Protein AF-A0A955CC45-F1 (afdb_monomer)

Mean predicted aligned error: 9.72 Å

pLDDT: mean 72.61, std 17.84, range [27.83, 94.19]

Sequence (159 aa):
QGELVGKTEGVHFAWDVPIEKPQDIFFVRFMVPEDKDMFIVTFDDPKKKSMWGRAIQFANRVVGQTSITDSAGRQHFAIGQYAIAKINGTWVYEIQYWPNAEIPERALKDPKRVTQRVLDEAGPANSYFGFIFLVPKDTVEVKEFQSGSGKPLELNIAR

Structure (mmCIF, N/CA/C/O backbone):
data_AF-A0A955CC45-F1
#
_entry.id   AF-A0A955CC45-F1
#
loop_
_atom_site.group_PDB
_atom_site.id
_atom_site.type_symbol
_atom_site.label_atom_id
_atom_site.label_alt_id
_atom_site.label_comp_id
_atom_site.label_asym_id
_atom_site.label_entity_id
_atom_site.label_seq_id
_atom_site.pdbx_PDB_ins_code
_atom_site.Cartn_x
_atom_site.Cartn_y
_atom_site.Cartn_z
_atom_site.occupancy
_atom_site.B_iso_or_equiv
_atom_site.auth_seq_id
_atom_site.auth_comp_id
_atom_site.auth_asym_id
_atom_site.auth_atom_id
_atom_site.pdbx_PDB_model_num
ATOM 1 N N . GLN A 1 1 ? -4.978 -24.282 -19.315 1.00 31.17 1 GLN A N 1
ATOM 2 C CA . GLN A 1 1 ? -5.837 -23.948 -18.161 1.00 31.17 1 GLN A CA 1
ATOM 3 C C . GLN A 1 1 ? -5.001 -24.126 -16.907 1.00 31.17 1 GLN A C 1
ATOM 5 O O . GLN A 1 1 ? -4.700 -25.255 -16.550 1.00 31.17 1 GLN A O 1
ATOM 10 N N . GLY A 1 2 ? -4.515 -23.029 -16.330 1.00 28.22 2 GLY A N 1
ATOM 11 C CA . GLY A 1 2 ? -3.796 -23.041 -15.058 1.00 28.22 2 GLY A CA 1
ATOM 12 C C . GLY A 1 2 ? -4.613 -22.241 -14.060 1.00 28.22 2 GLY A C 1
ATOM 13 O O . GLY A 1 2 ? -4.641 -21.019 -14.133 1.00 28.22 2 GLY A O 1
ATOM 14 N N . GLU A 1 3 ? -5.338 -22.932 -13.194 1.00 27.83 3 GLU A N 1
ATOM 15 C CA . GLU A 1 3 ? -6.074 -22.334 -12.089 1.00 27.83 3 GLU A CA 1
ATOM 16 C C . GLU A 1 3 ? -5.154 -22.347 -10.868 1.00 27.83 3 GLU A C 1
ATOM 18 O O . GLU A 1 3 ? -4.704 -23.407 -10.436 1.00 27.83 3 GLU A O 1
ATOM 23 N N . LEU A 1 4 ? -4.843 -21.173 -10.323 1.00 33.94 4 LEU A N 1
ATOM 24 C CA . LEU A 1 4 ? -4.142 -21.054 -9.048 1.00 33.94 4 LEU A CA 1
ATOM 25 C C . LEU A 1 4 ? -5.103 -20.399 -8.056 1.00 33.94 4 LEU A C 1
ATOM 27 O O . LEU A 1 4 ? -5.005 -19.221 -7.727 1.00 33.94 4 LEU A O 1
ATOM 31 N N . VAL A 1 5 ? -6.101 -21.177 -7.633 1.00 31.48 5 VAL A N 1
ATOM 32 C CA . VAL A 1 5 ? -7.010 -20.804 -6.547 1.00 31.48 5 VAL A CA 1
ATOM 33 C C . VAL A 1 5 ? -6.320 -21.120 -5.229 1.00 31.48 5 VAL A C 1
ATOM 35 O O . VAL A 1 5 ? -6.251 -22.266 -4.796 1.00 31.48 5 VAL A O 1
ATOM 38 N N . GLY A 1 6 ? -5.801 -20.081 -4.583 1.00 33.47 6 GLY A N 1
ATOM 39 C CA . GLY A 1 6 ? -5.368 -20.135 -3.194 1.00 33.47 6 GLY A CA 1
ATOM 40 C C . GLY A 1 6 ? -6.216 -19.188 -2.352 1.00 33.47 6 GLY A C 1
ATOM 41 O O . GLY A 1 6 ? -6.228 -17.986 -2.598 1.00 33.47 6 GLY A O 1
ATOM 42 N N . LYS A 1 7 ? -6.906 -19.705 -1.329 1.00 36.28 7 LYS A N 1
ATOM 43 C CA . LYS A 1 7 ? -7.199 -18.904 -0.132 1.00 36.28 7 LYS A CA 1
ATOM 44 C C . LYS A 1 7 ? -5.887 -18.819 0.627 1.00 36.28 7 LYS A C 1
ATOM 46 O O . LYS A 1 7 ? -5.394 -19.848 1.077 1.00 36.28 7 LYS A O 1
ATOM 51 N N . THR A 1 8 ? -5.288 -17.641 0.708 1.00 37.50 8 THR A N 1
ATOM 52 C CA . THR A 1 8 ? -3.902 -17.556 1.161 1.00 37.50 8 THR A CA 1
ATOM 53 C C . THR A 1 8 ? -3.734 -16.638 2.360 1.00 37.50 8 THR A C 1
ATOM 55 O O . THR A 1 8 ? -3.937 -15.427 2.269 1.00 37.50 8 THR A O 1
ATOM 58 N N . GLU A 1 9 ? -3.348 -17.234 3.485 1.00 35.94 9 GLU A N 1
ATOM 59 C CA . GLU A 1 9 ? -2.858 -16.534 4.667 1.00 35.94 9 GLU A CA 1
ATOM 60 C C . GLU A 1 9 ? -1.401 -16.118 4.427 1.00 35.94 9 GLU A C 1
ATOM 62 O O . GLU A 1 9 ? -0.554 -16.965 4.162 1.00 35.94 9 GLU A O 1
ATOM 67 N N . GLY A 1 10 ? -1.113 -14.816 4.497 1.00 45.91 10 GLY A N 1
ATOM 68 C CA . GLY A 1 10 ? 0.250 -14.276 4.535 1.00 45.91 10 GLY A CA 1
ATOM 69 C C . GLY A 1 10 ? 1.118 -14.561 3.311 1.00 45.91 10 GLY A C 1
ATOM 70 O O . GLY A 1 10 ? 2.005 -15.412 3.372 1.00 45.91 10 GLY A O 1
ATOM 71 N N . VAL A 1 11 ? 0.918 -13.818 2.218 1.00 55.28 11 VAL A N 1
ATOM 72 C CA . VAL A 1 11 ? 1.621 -14.082 0.956 1.00 55.28 11 VAL A CA 1
ATOM 73 C C . VAL A 1 11 ? 2.488 -12.954 0.459 1.00 55.28 11 VAL A C 1
ATOM 75 O O . VAL A 1 11 ? 2.124 -11.786 0.515 1.00 55.28 11 VAL A O 1
ATOM 78 N N . HIS A 1 12 ? 3.596 -13.367 -0.149 1.00 43.75 12 HIS A N 1
ATOM 79 C CA . HIS A 1 12 ? 4.421 -12.580 -1.044 1.00 43.75 12 HIS A CA 1
ATOM 80 C C . HIS A 1 12 ?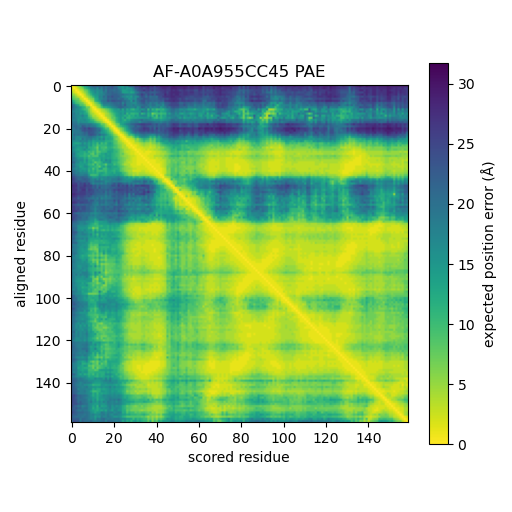 4.383 -13.241 -2.428 1.00 43.75 12 HIS A C 1
ATOM 82 O O . HIS A 1 12 ? 4.889 -14.349 -2.594 1.00 43.75 12 HIS A O 1
ATOM 88 N N . PHE A 1 13 ? 3.785 -12.579 -3.413 1.00 50.41 13 PHE A N 1
ATOM 89 C CA . PHE A 1 13 ? 3.771 -13.014 -4.809 1.00 50.41 13 PHE A CA 1
ATOM 90 C C . PHE A 1 13 ? 4.531 -12.024 -5.679 1.00 50.41 13 PHE A C 1
ATOM 92 O O . PHE A 1 13 ? 4.457 -10.817 -5.458 1.00 50.41 13 PHE A O 1
ATOM 99 N N . ALA A 1 14 ? 5.213 -12.523 -6.707 1.00 43.69 14 ALA A N 1
ATOM 100 C CA . ALA A 1 14 ? 5.705 -11.675 -7.777 1.00 43.69 14 ALA A CA 1
ATOM 101 C C . ALA A 1 14 ? 5.655 -12.416 -9.118 1.00 43.69 14 ALA A C 1
ATOM 103 O O . ALA A 1 14 ? 6.182 -13.523 -9.222 1.00 43.69 14 ALA A O 1
ATOM 104 N N . TRP A 1 15 ? 5.042 -11.818 -10.138 1.00 60.81 15 TRP A N 1
ATOM 105 C CA . TRP A 1 15 ? 4.843 -12.448 -11.446 1.00 60.81 15 TRP A CA 1
ATOM 106 C C . TRP A 1 15 ? 5.160 -11.496 -12.602 1.00 60.81 15 TRP A C 1
ATOM 108 O O . TRP A 1 15 ? 5.075 -10.274 -12.472 1.00 60.81 15 TRP A O 1
ATOM 118 N N . ASP A 1 16 ? 5.500 -12.086 -13.744 1.00 51.53 16 ASP A N 1
ATOM 119 C CA . ASP A 1 16 ? 5.680 -11.403 -15.023 1.00 51.53 16 ASP A CA 1
ATOM 120 C C . ASP A 1 16 ? 4.384 -11.482 -15.832 1.00 51.53 16 ASP A C 1
ATOM 122 O O . ASP A 1 16 ? 3.853 -12.572 -16.042 1.00 51.53 16 ASP A O 1
ATOM 126 N N . VAL A 1 17 ? 3.877 -10.343 -16.300 1.00 53.12 17 VAL A N 1
ATOM 127 C CA . VAL A 1 17 ? 2.744 -10.267 -17.226 1.00 53.12 17 VAL A CA 1
ATOM 128 C C . VAL A 1 17 ? 3.277 -9.921 -18.618 1.00 53.12 17 VAL A C 1
ATOM 130 O O . VAL A 1 17 ? 3.817 -8.821 -18.806 1.00 53.12 17 VAL A O 1
ATOM 133 N N . PRO A 1 18 ? 3.154 -10.833 -19.602 1.00 43.66 18 PRO A N 1
ATOM 134 C CA . PRO A 1 18 ? 3.535 -10.543 -20.977 1.00 43.66 18 PRO A CA 1
ATOM 135 C C . PRO A 1 18 ? 2.696 -9.386 -21.552 1.00 43.66 18 PRO A C 1
ATOM 137 O O . PRO A 1 18 ? 1.547 -9.171 -21.183 1.00 43.66 18 PRO A O 1
ATOM 140 N N . ILE A 1 19 ? 3.326 -8.595 -22.423 1.00 47.34 19 ILE A N 1
ATOM 141 C CA . ILE A 1 19 ? 2.924 -7.230 -22.828 1.00 47.34 19 ILE A CA 1
ATOM 142 C C . ILE A 1 19 ? 1.717 -7.205 -23.774 1.00 47.34 19 ILE A C 1
ATOM 144 O O . ILE A 1 19 ? 1.076 -6.165 -23.942 1.00 47.34 19 ILE A O 1
ATOM 148 N N . GLU A 1 20 ? 1.380 -8.326 -24.400 1.00 47.34 20 GLU A N 1
ATOM 149 C CA . GLU A 1 20 ? 0.122 -8.427 -25.128 1.00 47.34 20 GLU A CA 1
ATOM 150 C C . GLU A 1 20 ? -0.999 -8.471 -24.094 1.00 47.34 20 GLU A C 1
ATOM 152 O O . GLU A 1 20 ? -0.937 -9.292 -23.182 1.00 47.34 20 GLU A O 1
ATOM 157 N N . LYS A 1 21 ? -1.976 -7.547 -24.204 1.00 39.53 21 LYS A N 1
ATOM 158 C CA . LYS A 1 21 ? -3.219 -7.520 -23.406 1.00 39.53 21 LYS A CA 1
ATOM 159 C C . LYS A 1 21 ? -3.538 -8.946 -22.957 1.00 39.53 21 LYS A C 1
ATOM 161 O O . LYS A 1 21 ? -3.724 -9.763 -23.862 1.00 39.53 21 LYS A O 1
ATOM 166 N N . PRO A 1 22 ? -3.580 -9.255 -21.649 1.00 41.09 22 PRO A N 1
ATOM 167 C CA . PRO A 1 22 ? -3.746 -10.630 -21.219 1.00 41.09 22 PRO A CA 1
ATOM 168 C C . PRO A 1 22 ? -5.009 -11.182 -21.885 1.00 41.09 22 PRO A C 1
ATOM 170 O O . PRO A 1 22 ? -6.114 -10.733 -21.581 1.00 41.09 22 PRO A O 1
ATOM 173 N N . GLN A 1 23 ? -4.851 -12.080 -22.862 1.00 44.44 23 GLN A N 1
ATOM 174 C CA . GLN A 1 23 ? -5.972 -12.893 -23.338 1.00 44.44 23 GLN A CA 1
AT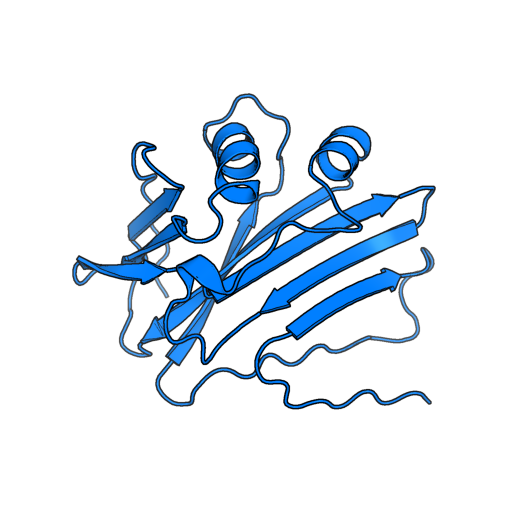OM 175 C C . GLN A 1 23 ? -6.406 -13.839 -22.210 1.00 44.44 23 GLN A C 1
ATOM 177 O O . GLN A 1 23 ? -7.575 -14.203 -22.114 1.00 44.44 23 GLN A O 1
ATOM 182 N N . ASP A 1 24 ? -5.476 -14.119 -21.294 1.00 48.66 24 ASP A N 1
ATOM 183 C CA . ASP A 1 24 ? -5.697 -14.783 -20.025 1.00 48.66 24 ASP A CA 1
ATOM 184 C C . ASP A 1 24 ? -5.919 -13.733 -18.927 1.00 48.66 24 ASP A C 1
ATOM 186 O O . ASP A 1 24 ? -4.991 -13.088 -18.442 1.00 48.66 24 ASP A O 1
ATOM 190 N N . ILE A 1 25 ? -7.175 -13.522 -18.538 1.00 51.44 25 ILE A N 1
ATOM 191 C CA . ILE A 1 25 ? -7.502 -12.703 -17.368 1.00 51.44 25 ILE A CA 1
ATOM 192 C C . ILE A 1 25 ? -7.015 -13.450 -16.122 1.00 51.44 25 ILE A C 1
ATOM 194 O O . ILE A 1 25 ? -7.500 -14.539 -15.815 1.00 51.44 25 ILE A O 1
ATOM 198 N N . PHE A 1 26 ? -6.087 -12.852 -15.377 1.00 50.72 26 PHE A N 1
ATOM 199 C CA . PHE A 1 26 ? -5.643 -13.378 -14.089 1.00 50.72 26 PHE A CA 1
ATOM 200 C C . PHE A 1 26 ? -6.422 -12.707 -12.957 1.00 50.72 26 PHE A C 1
ATOM 202 O O . PHE A 1 26 ? -6.414 -11.483 -12.821 1.00 50.72 26 PHE A O 1
ATOM 209 N N . PHE A 1 27 ? -7.091 -13.514 -12.133 1.00 54.53 27 PHE A N 1
ATOM 210 C CA . PHE A 1 27 ? -7.804 -13.047 -10.947 1.00 54.53 27 PHE A CA 1
ATOM 211 C C . PHE A 1 27 ? -6.980 -13.348 -9.699 1.00 54.53 27 PHE A C 1
ATOM 213 O O . PHE A 1 27 ? -6.657 -14.503 -9.430 1.00 54.53 27 PHE A O 1
ATOM 220 N N . VAL A 1 28 ? -6.701 -12.321 -8.899 1.00 63.84 28 VAL A N 1
ATOM 221 C CA . VAL A 1 28 ? -6.205 -12.499 -7.531 1.00 63.84 28 VAL A CA 1
ATOM 222 C C . VAL A 1 28 ? -7.310 -12.124 -6.568 1.00 63.84 28 VAL A C 1
ATOM 224 O O . VAL A 1 28 ? -7.814 -11.003 -6.581 1.00 63.84 28 VAL A O 1
ATOM 227 N N . ARG A 1 29 ? -7.705 -13.091 -5.740 1.00 71.75 29 ARG A N 1
ATOM 228 C CA . ARG A 1 29 ? -8.710 -12.890 -4.703 1.00 71.75 29 ARG A CA 1
ATOM 229 C C . ARG A 1 29 ? -8.015 -12.725 -3.363 1.00 71.75 29 ARG A C 1
ATOM 231 O O . ARG A 1 29 ? -7.378 -13.651 -2.872 1.00 71.75 29 ARG A O 1
ATOM 238 N N . PHE A 1 30 ? -8.181 -11.558 -2.759 1.00 80.12 30 PHE A N 1
ATOM 239 C CA . PHE A 1 30 ? -7.737 -11.334 -1.392 1.00 80.12 30 PHE A CA 1
ATOM 240 C C . PHE A 1 30 ? -8.692 -11.995 -0.406 1.00 80.12 30 PHE A C 1
ATOM 242 O O . PHE A 1 30 ? -9.913 -11.975 -0.581 1.00 80.12 30 PHE A O 1
ATOM 249 N N . MET A 1 31 ? -8.128 -12.556 0.655 1.00 84.81 31 MET A N 1
ATOM 250 C CA . MET A 1 31 ? -8.903 -13.002 1.802 1.00 84.81 31 MET A CA 1
ATOM 251 C C . MET A 1 31 ? -9.179 -11.812 2.713 1.00 84.81 31 MET A C 1
ATOM 253 O O . MET A 1 31 ? -8.318 -11.412 3.486 1.00 84.81 31 MET A O 1
ATOM 257 N N . VAL A 1 32 ? -10.384 -11.264 2.610 1.00 87.88 32 VAL A N 1
ATOM 258 C CA . VAL A 1 32 ? -10.869 -10.188 3.479 1.00 87.88 32 VAL A CA 1
ATOM 259 C C . VAL A 1 32 ? -11.718 -10.814 4.591 1.00 87.88 32 VAL A C 1
ATOM 261 O O . VAL A 1 32 ? -12.655 -11.545 4.258 1.00 87.88 32 VAL A O 1
ATOM 264 N N . PRO A 1 33 ? -11.408 -10.577 5.880 1.00 88.69 33 PRO A N 1
ATOM 265 C CA . PRO A 1 33 ? -12.248 -11.022 6.993 1.00 88.69 33 PRO A CA 1
ATOM 266 C C . PRO A 1 33 ? -13.694 -10.521 6.871 1.00 88.69 33 PRO A C 1
ATOM 268 O O . PRO A 1 33 ? -13.934 -9.432 6.355 1.00 88.69 33 PRO A O 1
ATOM 271 N N . GLU A 1 34 ? -14.667 -11.303 7.346 1.00 90.88 34 GLU A N 1
ATOM 272 C CA . GLU A 1 34 ? -16.097 -11.005 7.157 1.00 90.88 34 GLU A CA 1
ATOM 273 C C . GLU A 1 34 ? -16.566 -9.717 7.842 1.00 90.88 34 GLU A C 1
ATOM 275 O O . GLU A 1 34 ? -17.555 -9.126 7.416 1.00 90.88 34 GLU A O 1
ATOM 280 N N . ASP A 1 35 ? -15.873 -9.272 8.883 1.00 91.69 35 ASP A N 1
ATOM 281 C CA . ASP A 1 35 ? -16.140 -8.061 9.662 1.00 91.69 35 ASP A CA 1
ATOM 282 C C . ASP A 1 35 ? -15.365 -6.833 9.154 1.00 91.69 35 ASP A C 1
ATOM 284 O O . ASP A 1 35 ? -15.511 -5.731 9.692 1.00 91.69 35 ASP A O 1
ATOM 288 N N . LYS A 1 36 ? -14.557 -7.007 8.101 1.00 91.81 36 LYS A N 1
ATOM 289 C CA . LYS A 1 36 ? -13.683 -5.971 7.556 1.00 91.81 36 LYS A CA 1
ATOM 290 C C . LYS A 1 36 ? -13.943 -5.708 6.084 1.00 91.81 36 LYS A C 1
ATOM 292 O O . LYS A 1 36 ? -14.534 -6.506 5.361 1.00 91.81 36 LYS A O 1
ATOM 297 N N . ASP A 1 37 ? -13.430 -4.573 5.652 1.00 90.50 37 ASP A N 1
ATOM 298 C CA . ASP A 1 37 ? -13.326 -4.174 4.268 1.00 90.50 37 ASP A CA 1
ATOM 299 C C . ASP A 1 37 ? -11.881 -3.886 3.901 1.00 90.50 37 ASP A C 1
ATOM 301 O O . ASP A 1 37 ? -11.077 -3.432 4.719 1.00 90.50 37 ASP A O 1
ATOM 305 N N . MET A 1 38 ? -11.554 -4.157 2.642 1.00 89.44 38 MET A N 1
ATOM 306 C CA . MET A 1 38 ? -10.251 -3.835 2.087 1.00 89.44 38 MET A CA 1
ATOM 307 C C . MET A 1 38 ? -10.243 -2.407 1.557 1.00 89.44 38 MET A C 1
ATOM 309 O O . MET A 1 38 ? -11.073 -2.040 0.726 1.00 89.44 38 MET A O 1
ATOM 313 N N . PHE A 1 39 ? -9.248 -1.638 1.985 1.00 88.00 39 PHE A N 1
ATOM 314 C CA . PHE A 1 39 ? -8.970 -0.309 1.463 1.00 88.00 39 PHE A CA 1
ATOM 315 C C . PHE A 1 39 ? -7.585 -0.298 0.818 1.00 88.00 39 PHE A C 1
ATOM 317 O O . PHE A 1 39 ? -6.616 -0.770 1.415 1.00 88.00 39 PHE A O 1
ATOM 324 N N . ILE A 1 40 ? -7.489 0.208 -0.411 1.00 86.62 40 ILE A N 1
ATOM 325 C CA . ILE A 1 40 ? -6.236 0.250 -1.171 1.00 86.62 40 ILE A CA 1
ATOM 326 C C . ILE A 1 40 ? -5.904 1.704 -1.468 1.00 86.62 40 ILE A C 1
ATOM 328 O O . ILE A 1 40 ? -6.662 2.391 -2.150 1.00 86.62 40 ILE A O 1
ATOM 332 N N . VAL A 1 41 ? -4.745 2.153 -0.995 1.00 82.19 41 VAL A N 1
ATOM 333 C CA . VAL A 1 41 ? -4.222 3.484 -1.309 1.00 82.19 41 VAL A CA 1
ATOM 334 C C . VAL A 1 41 ? -3.149 3.325 -2.370 1.00 82.19 41 VAL A C 1
ATOM 336 O O . VAL A 1 41 ? -2.131 2.678 -2.131 1.00 82.19 41 VAL A O 1
ATOM 339 N N . THR A 1 42 ? -3.401 3.888 -3.549 1.00 79.31 42 THR A N 1
ATOM 340 C CA . THR A 1 42 ? -2.527 3.773 -4.722 1.00 79.31 42 THR A CA 1
ATOM 341 C C . THR A 1 42 ? -1.871 5.105 -5.024 1.00 79.31 42 THR A C 1
ATOM 343 O O . THR A 1 42 ? -2.526 6.143 -4.966 1.00 79.31 42 THR A O 1
ATOM 346 N N . PHE A 1 43 ? -0.599 5.058 -5.405 1.00 72.88 43 PHE A N 1
ATOM 347 C CA . PHE A 1 43 ? 0.178 6.217 -5.810 1.00 72.88 43 PHE A CA 1
ATOM 348 C C . PHE A 1 43 ? 0.672 6.048 -7.245 1.00 72.88 43 PHE A C 1
ATOM 350 O O . PHE A 1 43 ? 1.280 5.037 -7.603 1.00 72.88 43 PHE A O 1
ATOM 357 N N . ASP A 1 44 ? 0.405 7.066 -8.052 1.00 59.06 44 ASP A N 1
ATOM 358 C CA . ASP A 1 44 ? 0.580 7.126 -9.503 1.00 59.06 44 ASP A CA 1
ATOM 359 C C . ASP A 1 44 ? 1.825 7.924 -9.947 1.00 59.06 44 ASP A C 1
ATOM 361 O O . ASP A 1 44 ? 2.091 8.059 -11.139 1.00 59.06 44 ASP A O 1
ATOM 365 N N . ASP A 1 45 ? 2.645 8.424 -9.011 1.00 61.91 45 ASP A N 1
ATOM 366 C CA . ASP A 1 45 ? 3.917 9.089 -9.332 1.00 61.91 45 ASP A CA 1
ATOM 367 C C . ASP A 1 45 ? 4.924 9.036 -8.160 1.00 61.91 45 ASP A C 1
ATOM 369 O O . ASP A 1 45 ? 4.945 9.939 -7.315 1.00 61.91 45 ASP A O 1
ATOM 373 N N . PRO A 1 46 ? 5.804 8.016 -8.092 1.00 52.69 46 PRO A N 1
ATOM 374 C CA . PRO A 1 46 ? 6.821 7.934 -7.043 1.00 52.69 46 PRO A CA 1
ATOM 375 C C . PRO A 1 46 ? 7.962 8.955 -7.201 1.00 52.69 46 PRO A C 1
ATOM 377 O O . PRO A 1 46 ? 8.752 9.129 -6.274 1.00 52.69 46 PRO A O 1
ATOM 380 N N . LYS A 1 47 ? 8.077 9.640 -8.353 1.00 49.94 47 LYS A N 1
ATOM 381 C CA . LYS A 1 47 ? 9.241 10.475 -8.700 1.00 49.94 47 LYS A CA 1
ATOM 382 C C . LYS A 1 47 ? 9.082 11.948 -8.397 1.00 49.94 47 LYS A C 1
ATOM 384 O O . LYS A 1 47 ? 10.092 12.636 -8.202 1.00 49.94 47 LYS A O 1
ATOM 389 N N . LYS A 1 48 ? 7.867 12.494 -8.416 1.00 48.19 48 LYS A N 1
ATOM 390 C CA . LYS A 1 48 ? 7.720 13.904 -8.053 1.00 48.19 48 LYS A CA 1
ATOM 391 C C . LYS A 1 48 ? 8.223 14.069 -6.625 1.00 48.19 48 LYS A C 1
ATOM 393 O O . LYS A 1 48 ? 7.885 13.294 -5.740 1.00 48.19 48 LYS A O 1
ATOM 398 N N . LYS A 1 49 ? 8.984 15.139 -6.378 1.00 45.44 49 LYS A N 1
ATOM 399 C CA . LYS A 1 49 ? 9.372 15.639 -5.043 1.00 45.44 49 LYS A CA 1
ATOM 400 C C . LYS A 1 49 ? 8.156 15.983 -4.149 1.00 45.44 49 LYS A C 1
ATOM 402 O O . LYS A 1 49 ? 8.294 16.746 -3.197 1.00 45.44 49 LYS A O 1
ATOM 407 N N . SER A 1 50 ? 6.971 15.482 -4.492 1.00 49.81 50 SER A N 1
ATOM 408 C CA . SER A 1 50 ? 5.764 15.493 -3.701 1.00 49.81 50 SER A CA 1
ATOM 409 C C . SER A 1 50 ? 6.007 14.731 -2.401 1.00 49.81 50 SER A C 1
ATOM 411 O O . SER A 1 50 ? 6.883 13.868 -2.286 1.00 49.81 50 SER A O 1
ATOM 413 N N . MET A 1 51 ? 5.201 15.071 -1.403 1.00 48.66 51 MET A N 1
ATOM 414 C CA . MET A 1 51 ? 5.142 14.364 -0.127 1.00 48.66 51 MET A CA 1
ATOM 415 C C . MET A 1 51 ? 5.000 12.842 -0.334 1.00 48.66 51 MET A C 1
ATOM 417 O O . MET A 1 51 ? 5.578 12.074 0.425 1.00 48.66 51 MET A O 1
ATOM 421 N N . TRP A 1 52 ? 4.351 12.430 -1.431 1.00 52.62 52 TRP A N 1
ATOM 422 C CA . TRP A 1 52 ? 4.133 11.046 -1.844 1.00 52.62 52 TRP A CA 1
ATOM 423 C C . TRP A 1 52 ? 5.379 10.304 -2.328 1.00 52.62 52 TRP A C 1
ATOM 425 O O . TRP A 1 52 ? 5.618 9.200 -1.861 1.00 52.62 52 TRP A O 1
ATOM 435 N N . GLY A 1 53 ? 6.222 10.893 -3.184 1.00 54.59 53 GLY A N 1
ATOM 436 C CA . GLY A 1 53 ? 7.473 10.242 -3.606 1.00 54.59 53 GLY A CA 1
ATOM 437 C C . GLY A 1 53 ? 8.433 10.010 -2.433 1.00 54.59 53 GLY A C 1
ATOM 438 O O . GLY A 1 53 ? 9.073 8.965 -2.325 1.00 54.59 53 GLY A O 1
ATOM 439 N N . ARG A 1 54 ? 8.453 10.949 -1.473 1.00 56.88 54 ARG A N 1
ATOM 440 C CA . ARG A 1 54 ? 9.175 10.781 -0.200 1.00 56.88 54 ARG A CA 1
ATOM 441 C C . ARG A 1 54 ? 8.520 9.735 0.699 1.00 56.88 54 ARG A C 1
ATOM 443 O O . ARG A 1 54 ? 9.239 8.940 1.292 1.00 56.88 54 ARG A O 1
ATOM 450 N N . ALA A 1 55 ? 7.189 9.718 0.779 1.00 51.62 55 ALA A N 1
ATOM 451 C CA . ALA A 1 55 ? 6.446 8.712 1.527 1.00 51.62 55 ALA A CA 1
ATOM 452 C C . ALA A 1 55 ? 6.663 7.311 0.948 1.00 51.62 55 ALA A C 1
ATOM 454 O O . ALA A 1 55 ? 6.830 6.396 1.723 1.00 51.62 55 ALA A O 1
ATOM 455 N N . ILE A 1 56 ? 6.778 7.127 -0.367 1.00 55.75 56 ILE A N 1
ATOM 456 C CA . ILE A 1 56 ? 7.054 5.820 -0.989 1.00 55.75 56 ILE A CA 1
ATOM 457 C C . ILE A 1 56 ? 8.499 5.378 -0.731 1.00 55.75 56 ILE A C 1
ATOM 459 O O . ILE A 1 56 ? 8.731 4.241 -0.328 1.00 55.75 56 ILE A O 1
ATOM 463 N N . GLN A 1 57 ? 9.477 6.282 -0.870 1.00 57.25 57 GLN A N 1
ATOM 464 C CA . GLN A 1 57 ? 10.878 5.984 -0.540 1.00 57.25 57 GLN A CA 1
ATOM 465 C C . GLN A 1 57 ? 11.085 5.660 0.948 1.00 57.25 57 GLN A C 1
ATOM 467 O O . GLN A 1 57 ? 11.950 4.849 1.287 1.00 57.25 57 GLN A O 1
ATOM 472 N N . PHE A 1 58 ? 10.314 6.293 1.837 1.00 52.72 58 PHE A N 1
ATOM 473 C CA . PHE A 1 58 ? 10.371 6.052 3.277 1.00 52.72 58 PHE A CA 1
ATOM 474 C C . PHE A 1 58 ? 9.556 4.816 3.667 1.00 52.72 58 PHE A C 1
ATOM 476 O O . PHE A 1 58 ? 10.066 3.938 4.353 1.00 52.72 58 PHE A O 1
ATOM 483 N N . ALA A 1 59 ? 8.333 4.687 3.166 1.00 53.06 59 ALA A N 1
ATOM 484 C CA . ALA A 1 59 ? 7.443 3.575 3.446 1.00 53.06 59 ALA A CA 1
ATOM 485 C C . ALA A 1 59 ? 7.946 2.260 2.856 1.00 53.06 59 ALA A C 1
ATOM 487 O O . ALA A 1 59 ? 7.728 1.246 3.485 1.00 53.06 59 ALA A O 1
ATOM 488 N N . ASN A 1 60 ? 8.743 2.243 1.782 1.00 53.41 60 ASN A N 1
ATOM 489 C CA . ASN A 1 60 ? 9.473 1.028 1.391 1.00 53.41 60 ASN A CA 1
ATOM 490 C C . ASN A 1 60 ? 10.460 0.528 2.469 1.00 53.41 60 ASN A C 1
ATOM 492 O O . ASN A 1 60 ? 10.848 -0.628 2.420 1.00 53.41 60 ASN A O 1
ATOM 496 N N . ARG A 1 61 ? 10.870 1.364 3.437 1.00 56.88 61 ARG A N 1
ATOM 497 C CA . ARG A 1 61 ? 11.737 0.987 4.577 1.00 56.88 61 ARG A CA 1
ATOM 498 C C . ARG A 1 61 ? 10.987 0.841 5.900 1.00 56.88 61 ARG A C 1
ATOM 500 O O . ARG A 1 61 ? 11.494 0.217 6.827 1.00 56.88 61 ARG A O 1
ATOM 507 N N . VAL A 1 62 ? 9.812 1.453 6.011 1.00 57.78 62 VAL A N 1
ATOM 508 C CA . VAL A 1 62 ? 8.960 1.429 7.206 1.00 57.78 62 VAL A CA 1
ATOM 509 C C . VAL A 1 62 ? 7.521 1.107 6.829 1.00 57.78 62 VAL A C 1
ATOM 511 O O . VAL A 1 62 ? 6.592 1.748 7.311 1.00 57.78 62 VAL A O 1
ATOM 514 N N . VAL A 1 63 ? 7.329 0.102 5.970 1.00 64.00 63 VAL A N 1
ATOM 515 C CA . VAL A 1 63 ? 5.998 -0.325 5.505 1.00 64.00 63 VAL A CA 1
ATOM 516 C C . VAL A 1 63 ? 5.089 -0.546 6.711 1.00 64.00 63 VAL A C 1
ATOM 518 O O . VAL A 1 63 ? 3.944 -0.106 6.729 1.00 64.00 63 VAL A O 1
ATOM 521 N N . GLY A 1 64 ? 5.653 -1.115 7.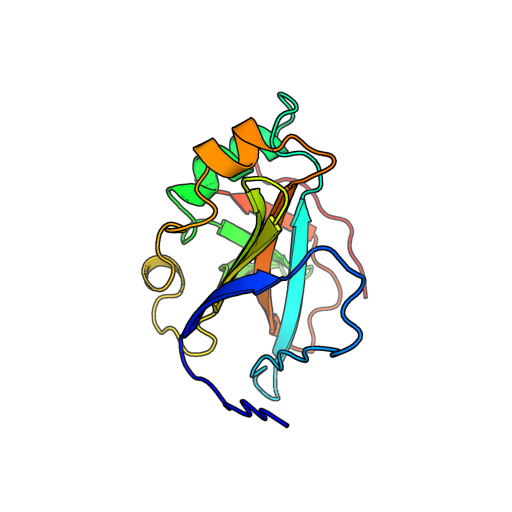776 1.00 63.69 64 GLY A N 1
ATOM 522 C CA . GLY A 1 64 ? 4.944 -1.313 9.020 1.00 63.69 64 GLY A CA 1
ATOM 523 C C . GLY A 1 64 ? 4.515 -0.055 9.767 1.00 63.69 64 GLY A C 1
ATOM 524 O O . GLY A 1 64 ? 3.515 -0.072 10.457 1.00 63.69 64 GLY A O 1
ATOM 525 N N . GLN A 1 65 ? 5.189 1.076 9.600 1.00 74.44 65 GLN A N 1
ATOM 526 C CA . GLN A 1 65 ? 4.776 2.341 10.219 1.00 74.44 65 GLN A CA 1
ATOM 527 C C . GLN A 1 65 ? 3.801 3.130 9.338 1.00 74.44 65 GLN A C 1
ATOM 529 O O . GLN A 1 65 ? 3.601 4.328 9.548 1.00 74.44 65 GLN A O 1
ATOM 534 N N . THR A 1 66 ? 3.239 2.489 8.313 1.00 84.50 66 THR A N 1
ATOM 535 C CA . THR A 1 66 ? 2.225 3.094 7.457 1.00 84.50 66 THR A CA 1
ATOM 536 C C . THR A 1 66 ? 0.846 2.786 8.011 1.00 84.50 66 THR A C 1
ATOM 538 O O . THR A 1 66 ? 0.519 1.633 8.287 1.00 84.50 66 THR A O 1
ATOM 541 N N . SER A 1 67 ? 0.025 3.817 8.167 1.00 89.94 67 SER A N 1
ATOM 542 C CA . SER A 1 67 ? -1.319 3.697 8.721 1.00 89.94 67 SER A CA 1
ATOM 543 C C . SER A 1 67 ? -2.283 4.685 8.086 1.00 89.94 67 SER A C 1
ATOM 545 O O . SER A 1 67 ? -1.877 5.678 7.480 1.00 89.94 67 SER A O 1
ATOM 547 N N . ILE A 1 68 ? -3.566 4.398 8.246 1.00 90.69 68 ILE A N 1
ATOM 548 C CA . ILE A 1 68 ? -4.652 5.328 7.976 1.00 90.69 68 ILE A CA 1
ATOM 549 C C . ILE A 1 68 ? -5.456 5.574 9.249 1.00 90.69 68 ILE A C 1
ATOM 551 O O . ILE A 1 68 ? -5.589 4.672 10.076 1.00 90.69 68 ILE A O 1
ATOM 555 N N . THR A 1 69 ? -6.016 6.772 9.382 1.00 92.94 69 THR A N 1
ATOM 556 C CA . THR A 1 69 ? -6.930 7.122 10.478 1.00 92.94 69 THR A CA 1
ATOM 557 C C . THR A 1 69 ? -8.336 7.276 9.919 1.00 92.94 69 THR A C 1
ATOM 559 O O . THR A 1 69 ? -8.538 7.984 8.929 1.00 92.94 69 THR A O 1
ATOM 562 N N . ASP A 1 70 ? -9.314 6.609 10.527 1.00 92.62 70 ASP A N 1
ATOM 563 C CA . ASP A 1 70 ? -10.716 6.737 10.130 1.00 92.62 70 ASP A CA 1
ATOM 564 C C . ASP A 1 70 ? -11.437 7.917 10.800 1.00 92.62 70 ASP A C 1
ATOM 566 O O . ASP A 1 70 ? -10.904 8.619 11.661 1.00 92.62 70 ASP A O 1
ATOM 570 N N . SER A 1 71 ? -12.688 8.145 10.404 1.00 89.69 71 SER A N 1
ATOM 571 C CA . SER A 1 71 ? -13.529 9.213 10.943 1.00 89.69 71 SER A CA 1
ATOM 572 C C . SER A 1 71 ? -13.809 9.121 12.442 1.00 89.69 71 SER A C 1
ATOM 574 O O . SER A 1 71 ? -14.147 10.145 13.038 1.00 89.69 71 SER A O 1
ATOM 576 N N . ALA A 1 72 ? -13.674 7.933 13.039 1.00 91.75 72 ALA A N 1
ATOM 577 C CA . ALA A 1 72 ? -13.806 7.693 14.473 1.00 91.75 72 ALA A CA 1
ATOM 578 C C . ALA A 1 72 ? -12.467 7.847 15.224 1.00 91.75 72 ALA A C 1
ATOM 580 O O . ALA A 1 72 ? -12.422 7.660 16.439 1.00 91.75 72 ALA A O 1
ATOM 581 N N . GLY A 1 73 ? -11.383 8.191 14.520 1.00 91.25 73 GLY A N 1
ATOM 582 C CA . GLY A 1 73 ? -10.044 8.327 15.085 1.00 91.25 73 GLY A CA 1
ATOM 583 C C . GLY A 1 73 ? -9.321 6.995 15.293 1.00 91.25 73 GLY A C 1
ATOM 584 O O . GLY A 1 73 ? -8.296 6.970 15.972 1.00 91.25 73 GLY A O 1
ATOM 585 N N . ARG A 1 74 ? -9.829 5.879 14.745 1.00 94.19 74 ARG A N 1
ATOM 586 C CA . ARG A 1 74 ? -9.155 4.575 14.843 1.00 94.19 74 ARG A CA 1
ATOM 587 C C . ARG A 1 74 ? -8.039 4.507 13.806 1.00 94.19 74 ARG A C 1
ATOM 589 O O . ARG A 1 74 ? -8.244 4.845 12.640 1.00 94.19 74 ARG A O 1
ATOM 596 N N . GLN A 1 75 ? -6.876 4.038 14.242 1.00 92.38 75 GLN A N 1
ATOM 597 C CA . GLN A 1 75 ? -5.706 3.853 13.395 1.00 92.38 75 GLN A CA 1
ATOM 598 C C . GLN A 1 75 ? -5.664 2.421 12.855 1.00 92.38 75 GLN A C 1
ATOM 600 O O . GLN A 1 75 ? -5.790 1.458 13.612 1.00 92.38 75 GLN A O 1
ATOM 605 N N . HIS A 1 76 ? -5.449 2.285 11.549 1.00 90.81 76 HIS A N 1
ATOM 606 C CA . HIS A 1 76 ? -5.361 1.005 10.850 1.00 90.81 76 HIS A CA 1
ATOM 607 C C . HIS A 1 76 ? -4.019 0.919 10.135 1.00 90.81 76 HIS A C 1
ATOM 609 O O . HIS A 1 76 ? -3.732 1.724 9.251 1.00 90.81 76 HIS A O 1
ATOM 615 N N . PHE A 1 77 ? -3.186 -0.047 10.513 1.00 90.62 77 PHE A N 1
ATOM 616 C CA . PHE A 1 77 ? -1.871 -0.240 9.902 1.00 90.62 77 PHE A CA 1
ATOM 617 C C . PHE A 1 77 ? -1.971 -0.987 8.574 1.00 90.62 77 PHE A C 1
ATOM 619 O O . PHE A 1 77 ? -2.883 -1.790 8.352 1.00 90.62 77 PHE A O 1
ATOM 626 N N . ALA A 1 78 ? -1.023 -0.716 7.681 1.00 89.38 78 ALA A N 1
ATOM 627 C CA . ALA A 1 78 ? -0.904 -1.449 6.434 1.00 89.38 78 ALA A CA 1
ATOM 628 C C . ALA A 1 78 ? -0.669 -2.936 6.739 1.00 89.38 78 ALA A C 1
ATOM 630 O O . ALA A 1 78 ? 0.226 -3.304 7.495 1.00 89.38 78 ALA A O 1
ATOM 631 N N . ILE A 1 79 ? -1.481 -3.790 6.123 1.00 90.00 79 ILE A N 1
ATOM 632 C CA . ILE A 1 79 ? -1.378 -5.256 6.190 1.00 90.00 79 ILE A CA 1
ATOM 633 C C . ILE A 1 79 ? -0.889 -5.838 4.863 1.00 90.00 79 ILE A C 1
ATOM 635 O O . ILE A 1 79 ? -0.690 -7.043 4.727 1.00 90.00 79 ILE A O 1
ATOM 639 N N . GLY A 1 80 ? -0.697 -4.982 3.862 1.00 88.62 80 GLY A N 1
ATOM 640 C CA . GLY A 1 80 ? -0.195 -5.355 2.559 1.00 88.62 80 GLY A CA 1
ATOM 641 C C . GLY A 1 80 ? 0.397 -4.176 1.810 1.00 88.62 80 GLY A C 1
ATOM 642 O O . GLY A 1 80 ? 0.156 -3.013 2.134 1.00 88.62 80 GLY A O 1
ATOM 643 N N . GLN A 1 81 ? 1.151 -4.497 0.774 1.00 86.62 81 GLN A N 1
ATOM 644 C CA . GLN A 1 81 ? 1.627 -3.546 -0.213 1.00 86.62 81 GLN A CA 1
ATOM 645 C C . GLN A 1 81 ? 1.670 -4.210 -1.578 1.00 86.62 81 GLN A C 1
ATOM 647 O O . GLN A 1 81 ? 1.787 -5.432 -1.687 1.00 86.62 81 GLN A O 1
ATOM 652 N N . TYR A 1 82 ? 1.611 -3.406 -2.625 1.00 86.75 82 TYR A N 1
ATOM 653 C CA . TYR A 1 82 ? 1.840 -3.887 -3.971 1.00 86.75 82 TYR A CA 1
ATOM 654 C C . TYR A 1 82 ? 2.653 -2.877 -4.770 1.00 86.75 82 TYR A C 1
ATOM 656 O O . TYR A 1 82 ? 2.603 -1.671 -4.532 1.00 86.75 82 TYR A O 1
ATOM 664 N N . ALA A 1 83 ? 3.412 -3.394 -5.721 1.00 84.88 83 ALA A N 1
ATOM 665 C CA . ALA A 1 83 ? 4.270 -2.641 -6.604 1.00 84.88 83 ALA A CA 1
ATOM 666 C C . ALA A 1 83 ? 4.135 -3.210 -8.015 1.00 84.88 83 ALA A C 1
ATOM 668 O O . ALA A 1 83 ? 4.106 -4.425 -8.214 1.00 84.88 83 ALA A O 1
ATOM 669 N N . ILE A 1 84 ? 4.035 -2.330 -9.000 1.00 85.75 84 ILE A N 1
ATOM 670 C CA . ILE A 1 84 ? 3.912 -2.695 -10.407 1.00 85.75 84 ILE A CA 1
ATOM 671 C C . ILE A 1 84 ? 4.937 -1.867 -11.163 1.00 85.75 84 ILE A C 1
ATOM 673 O O . ILE A 1 84 ? 4.987 -0.653 -10.982 1.00 85.75 84 ILE A O 1
ATOM 677 N N . ALA A 1 85 ? 5.756 -2.487 -12.005 1.00 86.31 85 ALA A N 1
ATOM 678 C CA . ALA A 1 85 ? 6.671 -1.748 -12.869 1.00 86.31 85 ALA A CA 1
ATOM 679 C C . ALA A 1 85 ? 6.942 -2.475 -14.177 1.00 86.31 85 ALA A C 1
ATOM 681 O O . ALA A 1 85 ? 6.930 -3.703 -14.236 1.00 86.31 85 ALA A O 1
ATOM 682 N N . LYS A 1 86 ? 7.259 -1.714 -15.221 1.00 85.44 86 LYS A N 1
ATOM 683 C CA . LYS A 1 86 ? 7.742 -2.272 -16.484 1.00 85.44 86 LYS A CA 1
ATOM 684 C C . LYS A 1 86 ? 9.258 -2.504 -16.427 1.00 85.44 86 LYS A C 1
ATOM 686 O O . LYS A 1 86 ? 10.025 -1.546 -16.408 1.00 85.44 86 LYS A O 1
ATOM 691 N N . ILE A 1 87 ? 9.694 -3.765 -16.436 1.00 86.62 87 ILE A N 1
ATOM 692 C CA . ILE A 1 87 ? 11.100 -4.196 -16.403 1.00 86.62 87 ILE A CA 1
ATOM 693 C C . ILE A 1 87 ? 11.447 -4.862 -17.736 1.00 86.62 87 ILE A C 1
ATOM 695 O O . ILE A 1 87 ? 10.845 -5.868 -18.104 1.00 86.62 87 ILE A O 1
ATOM 699 N N . ASN A 1 88 ? 12.414 -4.309 -18.478 1.00 87.94 88 ASN A N 1
ATOM 700 C CA . ASN A 1 88 ? 12.828 -4.825 -19.794 1.00 87.94 88 ASN A CA 1
ATOM 701 C C . ASN A 1 88 ? 11.641 -5.055 -20.746 1.00 87.94 88 ASN A C 1
ATOM 703 O O . ASN A 1 88 ? 11.523 -6.086 -21.402 1.00 87.94 88 ASN A O 1
ATOM 707 N N . GLY A 1 89 ? 10.709 -4.102 -20.764 1.00 84.88 89 GLY A N 1
ATOM 708 C CA . GLY A 1 89 ? 9.481 -4.192 -21.545 1.00 84.88 89 GLY A CA 1
ATOM 709 C C . GLY A 1 89 ? 8.340 -4.931 -20.844 1.00 84.88 89 GLY A C 1
ATOM 710 O O . GLY A 1 89 ? 7.198 -4.600 -21.123 1.00 84.88 89 GLY A O 1
ATOM 711 N N . THR A 1 90 ? 8.597 -5.839 -19.907 1.00 84.88 90 THR A N 1
ATOM 712 C CA . THR A 1 90 ? 7.578 -6.708 -19.290 1.00 84.88 90 THR A CA 1
ATOM 713 C C . THR A 1 90 ? 6.980 -6.074 -18.040 1.00 84.88 90 THR A C 1
ATOM 715 O O . THR A 1 90 ? 7.711 -5.505 -17.236 1.00 84.88 90 THR A O 1
ATOM 718 N N . TRP A 1 91 ? 5.663 -6.164 -17.846 1.00 83.75 91 TRP A N 1
ATOM 719 C CA . TRP A 1 91 ? 5.047 -5.695 -16.605 1.00 83.75 91 TRP A CA 1
ATOM 720 C C . TRP A 1 91 ? 5.266 -6.713 -15.495 1.00 83.75 91 TRP A C 1
ATOM 722 O O . TRP A 1 91 ? 4.880 -7.868 -15.622 1.00 83.75 91 TRP A O 1
ATOM 732 N N . VAL A 1 92 ? 5.864 -6.282 -14.396 1.00 85.06 92 VAL A N 1
ATOM 733 C CA . VAL A 1 92 ? 6.088 -7.106 -13.212 1.00 85.06 92 VAL A CA 1
ATOM 734 C C . VAL A 1 92 ? 5.200 -6.585 -12.104 1.00 85.06 92 VAL A C 1
ATOM 736 O O . VAL A 1 92 ? 5.225 -5.393 -11.801 1.00 85.06 92 VAL A O 1
ATOM 739 N N . TYR A 1 93 ? 4.426 -7.484 -11.507 1.00 86.06 93 TYR A N 1
ATOM 740 C CA . TYR A 1 93 ? 3.576 -7.189 -10.363 1.00 86.06 93 TYR A CA 1
ATOM 741 C C . TYR A 1 93 ? 4.147 -7.929 -9.171 1.00 86.06 93 TYR A C 1
ATOM 743 O O . TYR A 1 93 ? 4.435 -9.122 -9.249 1.00 86.06 93 TYR A O 1
ATOM 751 N N . GLU A 1 94 ? 4.293 -7.227 -8.064 1.00 84.06 94 GLU A N 1
ATOM 752 C CA . GLU A 1 94 ? 4.731 -7.782 -6.801 1.00 84.06 94 GLU A CA 1
ATOM 753 C C . GLU A 1 94 ? 3.753 -7.353 -5.721 1.00 84.06 94 GLU A C 1
ATOM 755 O O . GLU A 1 94 ? 3.476 -6.169 -5.560 1.00 84.06 94 GLU A O 1
ATOM 760 N N . ILE A 1 95 ? 3.202 -8.319 -4.997 1.00 87.50 95 ILE A N 1
ATOM 761 C CA . ILE A 1 95 ? 2.200 -8.076 -3.973 1.00 87.50 95 ILE A CA 1
ATOM 762 C C . ILE A 1 95 ? 2.503 -8.854 -2.708 1.00 87.50 95 ILE A C 1
ATOM 764 O O . ILE A 1 95 ? 3.037 -9.961 -2.718 1.00 87.50 95 ILE A O 1
ATOM 768 N N . GLN A 1 96 ? 2.159 -8.223 -1.605 1.00 86.00 96 GLN A N 1
ATOM 769 C CA . GLN A 1 96 ? 2.484 -8.608 -0.259 1.00 86.00 96 GLN A CA 1
ATOM 770 C C . GLN A 1 96 ? 1.232 -8.378 0.586 1.00 86.00 96 GLN A C 1
ATOM 772 O O . GLN A 1 96 ? 0.681 -7.281 0.559 1.00 86.00 96 GLN A O 1
ATOM 777 N N . TYR A 1 97 ? 0.720 -9.408 1.261 1.00 88.50 97 TYR A N 1
ATOM 778 C CA . TYR A 1 97 ? -0.569 -9.348 1.956 1.00 88.50 97 TYR A CA 1
ATOM 779 C C . TYR A 1 97 ? -0.654 -10.332 3.131 1.00 88.50 97 TYR A C 1
ATOM 781 O O . TYR A 1 97 ? -0.613 -11.546 2.933 1.00 88.50 97 TYR A O 1
ATOM 789 N N . TRP A 1 98 ? -0.834 -9.815 4.348 1.00 88.62 98 TRP A N 1
ATOM 790 C CA . TRP A 1 98 ? -0.934 -10.579 5.594 1.00 88.62 98 TRP A CA 1
ATOM 791 C C . TRP A 1 98 ? -2.175 -10.172 6.405 1.00 88.62 98 TRP A C 1
ATOM 793 O O . TRP A 1 98 ? -2.072 -9.380 7.340 1.00 88.62 98 TRP A O 1
ATOM 803 N N . PRO A 1 99 ? -3.358 -10.736 6.098 1.00 86.12 99 PRO A N 1
ATOM 804 C CA . PRO A 1 99 ? -4.614 -10.343 6.745 1.00 86.12 99 PRO A CA 1
ATOM 805 C C . PRO A 1 99 ? -4.676 -10.721 8.232 1.00 86.12 99 PRO A C 1
ATOM 807 O O . PRO A 1 99 ? -5.399 -10.086 8.995 1.00 86.12 99 PRO A O 1
ATOM 810 N N . ASN A 1 100 ? -3.897 -11.732 8.630 1.00 85.25 100 ASN A N 1
ATOM 811 C CA . ASN A 1 100 ? -3.887 -12.324 9.969 1.00 85.25 100 ASN A CA 1
ATOM 812 C C . ASN A 1 100 ? -2.584 -12.014 10.730 1.00 85.25 100 ASN A C 1
ATOM 814 O O . ASN A 1 100 ? -2.210 -12.752 11.638 1.00 85.25 100 ASN A O 1
ATOM 818 N N . ALA A 1 101 ? -1.837 -10.979 10.328 1.00 80.31 101 ALA A N 1
ATOM 819 C CA . ALA A 1 101 ? -0.623 -10.596 11.040 1.00 80.31 101 ALA A CA 1
ATOM 820 C C . ALA A 1 101 ? -0.956 -10.113 12.458 1.00 80.31 101 ALA A C 1
ATOM 822 O O . ALA A 1 101 ? -1.689 -9.142 12.622 1.00 80.31 101 ALA A O 1
ATOM 823 N N . GLU A 1 102 ? -0.370 -10.758 13.469 1.00 75.00 102 GLU A N 1
ATOM 824 C CA . GLU A 1 102 ? -0.469 -10.320 14.870 1.00 75.00 102 GLU A CA 1
ATOM 825 C C . GLU A 1 102 ? 0.181 -8.943 15.073 1.00 75.00 102 GLU A C 1
ATOM 827 O O . GLU A 1 102 ? -0.332 -8.106 15.808 1.00 75.00 102 GLU A O 1
ATOM 832 N N . ILE A 1 103 ? 1.291 -8.700 14.367 1.00 79.38 103 ILE A N 1
ATOM 833 C CA . ILE A 1 103 ? 1.981 -7.409 14.307 1.00 79.38 103 ILE A CA 1
ATOM 834 C C . ILE A 1 103 ? 2.136 -7.048 12.822 1.00 79.38 103 ILE A C 1
ATOM 836 O O . ILE A 1 103 ? 3.147 -7.430 12.212 1.00 79.38 103 ILE A O 1
ATOM 840 N N . PRO A 1 104 ? 1.135 -6.383 12.207 1.00 75.69 104 PRO A N 1
ATOM 841 C CA . PRO A 1 104 ? 1.170 -5.950 10.806 1.00 75.69 104 PRO A CA 1
ATOM 842 C C . PRO A 1 104 ? 2.487 -5.281 10.421 1.00 75.69 104 PRO A C 1
ATOM 844 O O . PRO A 1 104 ? 3.046 -5.532 9.352 1.00 75.69 104 PRO A O 1
ATOM 847 N N . GLU A 1 105 ? 3.051 -4.522 11.357 1.00 69.38 105 GLU A N 1
ATOM 848 C CA . GLU A 1 105 ? 4.241 -3.720 11.149 1.00 69.38 105 GLU A CA 1
ATOM 849 C C . GLU A 1 105 ? 5.509 -4.539 10.891 1.00 69.38 105 GLU A C 1
ATOM 851 O O . GLU A 1 105 ? 6.489 -4.032 10.345 1.00 69.38 105 GLU A O 1
ATOM 856 N N . ARG A 1 106 ? 5.496 -5.815 11.284 1.00 76.00 106 ARG A N 1
ATOM 857 C CA . ARG A 1 106 ? 6.603 -6.762 11.102 1.00 76.00 106 ARG A CA 1
ATOM 858 C C . ARG A 1 106 ? 6.337 -7.782 9.999 1.00 76.00 106 ARG A C 1
ATOM 860 O O . ARG A 1 106 ? 7.239 -8.544 9.656 1.00 76.00 106 ARG A O 1
ATOM 867 N N . ALA A 1 107 ? 5.113 -7.836 9.479 1.00 78.25 107 ALA A N 1
ATOM 868 C CA . ALA A 1 107 ? 4.717 -8.839 8.497 1.00 78.25 107 ALA A CA 1
ATOM 869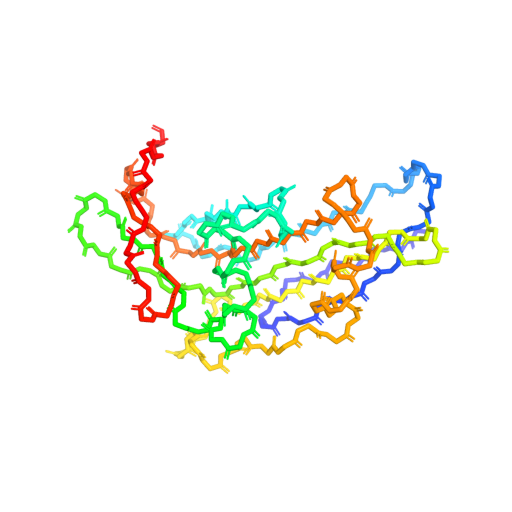 C C . ALA A 1 107 ? 5.230 -8.510 7.089 1.00 78.25 107 ALA A C 1
ATOM 871 O O . ALA A 1 107 ? 5.542 -9.415 6.313 1.00 78.25 107 ALA A O 1
ATOM 872 N N . LEU A 1 108 ? 5.346 -7.218 6.777 1.00 78.44 108 LEU A N 1
ATOM 873 C CA . LEU A 1 108 ? 5.701 -6.726 5.451 1.00 78.44 108 LEU A CA 1
ATOM 874 C C . LEU A 1 108 ? 7.221 -6.683 5.266 1.00 78.44 108 LEU A C 1
ATOM 876 O O . LEU A 1 108 ? 7.960 -6.249 6.148 1.00 78.44 108 LEU A O 1
ATOM 880 N N . LYS A 1 109 ? 7.685 -7.156 4.108 1.00 78.19 109 LYS A N 1
ATOM 881 C CA . LYS A 1 109 ? 9.100 -7.204 3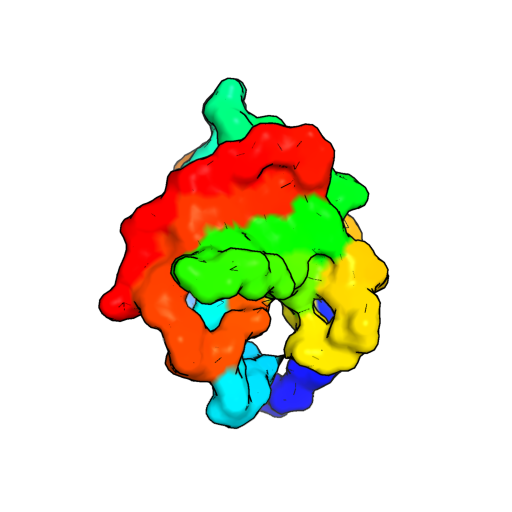.721 1.00 78.19 109 LYS A CA 1
ATOM 882 C C . LYS A 1 109 ? 9.358 -6.271 2.548 1.00 78.19 109 LYS A C 1
ATOM 884 O O . LYS A 1 109 ? 8.438 -5.906 1.821 1.00 78.19 109 LYS A O 1
ATOM 889 N N . ASP A 1 110 ? 10.618 -5.953 2.297 1.00 75.62 110 ASP A N 1
ATOM 890 C CA . ASP A 1 110 ? 10.981 -5.167 1.119 1.00 75.62 110 ASP A CA 1
ATOM 891 C C . ASP A 1 110 ? 10.617 -5.919 -0.181 1.00 75.62 110 ASP A C 1
ATOM 893 O O . ASP A 1 110 ? 10.830 -7.139 -0.270 1.00 75.62 110 ASP A O 1
ATOM 897 N N . PRO A 1 111 ? 10.088 -5.222 -1.206 1.00 78.44 111 PRO A N 1
ATOM 898 C CA . PRO A 1 111 ? 9.918 -5.794 -2.536 1.00 78.44 111 PRO A CA 1
ATOM 899 C C . PRO A 1 111 ? 11.258 -6.273 -3.108 1.00 78.44 111 PRO A C 1
ATOM 901 O O . PRO A 1 111 ? 12.271 -5.574 -3.041 1.00 78.44 111 PRO A O 1
ATOM 904 N N . LYS A 1 112 ? 11.271 -7.468 -3.696 1.00 83.62 112 LYS A N 1
ATOM 905 C CA . LYS A 1 112 ? 12.466 -8.120 -4.243 1.00 83.62 112 LYS A CA 1
ATOM 906 C C . LYS A 1 112 ? 12.652 -7.871 -5.733 1.00 83.62 112 LYS A C 1
ATOM 908 O O . LYS A 1 112 ? 13.789 -7.782 -6.189 1.00 83.62 112 LYS A O 1
ATOM 913 N N . ARG A 1 113 ? 11.563 -7.812 -6.503 1.00 84.19 113 ARG A N 1
ATOM 914 C CA . ARG A 1 113 ? 11.599 -7.666 -7.967 1.00 84.19 113 ARG A CA 1
ATOM 915 C C . ARG A 1 113 ? 11.336 -6.224 -8.368 1.00 84.19 113 ARG A C 1
ATOM 917 O O . ARG A 1 113 ? 12.118 -5.638 -9.110 1.00 84.19 113 ARG A O 1
ATOM 924 N N . VAL A 1 114 ? 10.275 -5.637 -7.830 1.00 83.12 114 VAL A N 1
ATOM 925 C CA . VAL A 1 114 ? 9.877 -4.251 -8.069 1.00 83.12 114 VAL A CA 1
ATOM 926 C C . VAL A 1 114 ? 10.449 -3.370 -6.957 1.00 83.12 114 VAL A C 1
ATOM 928 O O . VAL A 1 114 ? 9.740 -2.784 -6.145 1.00 83.12 114 VAL A O 1
ATOM 931 N N . THR A 1 115 ? 11.780 -3.330 -6.889 1.00 84.06 115 THR A N 1
ATOM 932 C CA . THR A 1 115 ? 12.507 -2.509 -5.908 1.00 84.06 115 THR A CA 1
ATOM 933 C C . THR A 1 115 ? 12.285 -1.013 -6.159 1.00 84.06 115 THR A C 1
ATOM 935 O O . THR A 1 115 ? 11.902 -0.609 -7.259 1.00 84.06 115 THR A O 1
ATOM 938 N N . GLN A 1 116 ? 12.624 -0.157 -5.186 1.00 77.94 116 GLN A N 1
ATOM 939 C CA . GLN A 1 116 ? 12.584 1.301 -5.378 1.00 77.94 116 GLN A CA 1
ATOM 940 C C . GLN A 1 116 ? 13.372 1.746 -6.617 1.00 77.94 116 GLN A C 1
ATOM 942 O O . GLN A 1 116 ? 12.888 2.554 -7.400 1.00 77.94 116 GLN A O 1
ATOM 947 N N . ARG A 1 117 ? 14.557 1.164 -6.837 1.00 82.69 117 ARG A N 1
ATOM 948 C CA . ARG A 1 117 ? 15.372 1.447 -8.021 1.00 82.69 117 ARG A CA 1
ATOM 949 C C . ARG A 1 117 ? 14.617 1.132 -9.314 1.00 82.69 117 ARG A C 1
ATOM 951 O O . ARG A 1 117 ? 14.680 1.910 -10.254 1.00 82.69 117 ARG A O 1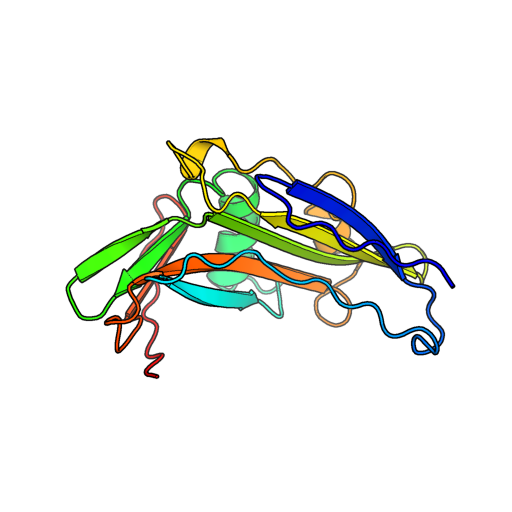
ATOM 958 N N . VAL A 1 118 ? 13.887 0.020 -9.353 1.00 85.62 118 VAL A N 1
ATOM 959 C CA . VAL A 1 118 ? 13.084 -0.365 -10.521 1.00 85.62 118 VAL A CA 1
ATOM 960 C C . VAL A 1 118 ? 11.918 0.603 -10.740 1.00 85.62 118 VAL A C 1
ATOM 962 O O . VAL A 1 118 ? 11.683 1.023 -11.872 1.00 85.62 118 VAL A O 1
ATOM 965 N N . LEU A 1 119 ? 11.218 1.001 -9.673 1.00 81.75 119 LEU A N 1
ATOM 966 C CA . LEU A 1 119 ? 10.156 2.016 -9.744 1.00 81.75 119 LEU A CA 1
ATOM 967 C C . LEU A 1 119 ? 10.701 3.355 -10.279 1.00 81.75 119 LEU A C 1
ATOM 969 O O . LEU A 1 119 ? 10.063 4.003 -11.119 1.00 81.75 119 LEU A O 1
ATOM 973 N N . ASP A 1 120 ? 11.903 3.731 -9.835 1.00 80.06 120 ASP A N 1
ATOM 974 C CA . ASP A 1 120 ? 12.625 4.924 -10.273 1.00 80.06 120 ASP A CA 1
ATOM 975 C C . ASP A 1 120 ? 13.151 4.798 -11.712 1.00 80.06 120 ASP A C 1
ATOM 977 O O . ASP A 1 120 ? 13.244 5.791 -12.420 1.00 80.06 120 ASP A O 1
ATOM 981 N N . GLU A 1 121 ? 13.491 3.619 -12.213 1.00 85.62 121 GLU A N 1
ATOM 982 C CA . GLU A 1 121 ? 13.933 3.460 -13.605 1.00 85.62 121 GLU A CA 1
ATOM 983 C C . GLU A 1 121 ? 12.736 3.469 -14.573 1.00 85.62 121 GLU A C 1
ATOM 985 O O . GLU A 1 121 ? 12.773 4.165 -15.588 1.00 85.62 121 GLU A O 1
ATOM 990 N N . ALA A 1 122 ? 11.635 2.797 -14.221 1.00 83.38 122 ALA A N 1
ATOM 991 C CA . ALA A 1 122 ? 10.438 2.683 -15.060 1.00 83.38 122 ALA A CA 1
ATOM 992 C C . ALA A 1 122 ? 9.723 4.032 -15.298 1.00 83.38 122 ALA A C 1
ATOM 994 O O . ALA A 1 122 ? 9.197 4.292 -16.387 1.00 83.38 122 ALA A O 1
ATOM 995 N N . GLY A 1 123 ? 9.744 4.922 -14.299 1.00 78.31 123 GLY A N 1
ATOM 996 C CA . GLY A 1 123 ? 9.077 6.224 -14.358 1.00 78.31 123 GLY A CA 1
ATOM 997 C C . GLY A 1 123 ? 7.555 6.154 -14.170 1.00 78.31 123 GLY A C 1
ATOM 998 O O . GLY A 1 123 ? 6.969 5.085 -14.285 1.00 78.31 123 GLY A O 1
ATOM 999 N N . PRO A 1 124 ? 6.902 7.300 -13.904 1.00 74.25 124 PRO A N 1
ATOM 1000 C CA . PRO A 1 124 ? 5.537 7.352 -13.366 1.00 74.25 124 PRO A CA 1
ATOM 1001 C C . PRO A 1 124 ? 4.465 6.793 -14.308 1.00 74.25 124 PRO A C 1
ATOM 1003 O O . PRO A 1 124 ? 3.466 6.255 -13.862 1.00 74.25 124 PRO A O 1
ATOM 1006 N N . ALA A 1 125 ? 4.682 6.849 -15.625 1.00 79.00 125 ALA A N 1
ATOM 1007 C CA . ALA A 1 125 ? 3.765 6.233 -16.586 1.00 79.00 125 ALA A CA 1
ATOM 1008 C C . ALA A 1 125 ? 3.868 4.695 -16.632 1.00 79.00 125 ALA A C 1
ATOM 1010 O O . ALA A 1 125 ? 3.017 4.043 -17.229 1.00 79.00 125 ALA A O 1
ATOM 1011 N N . ASN A 1 126 ? 4.924 4.117 -16.051 1.00 82.75 126 ASN A N 1
ATOM 1012 C CA . ASN A 1 126 ? 5.209 2.685 -16.098 1.00 82.75 126 ASN A CA 1
ATOM 1013 C C . ASN A 1 126 ? 5.449 2.081 -14.709 1.00 82.75 126 ASN A C 1
ATOM 1015 O O . ASN A 1 126 ? 6.030 0.996 -14.619 1.00 82.75 126 ASN A O 1
ATOM 1019 N N . SER A 1 127 ? 5.062 2.775 -13.638 1.00 81.00 127 SER A N 1
ATOM 1020 C CA . SER A 1 127 ? 5.193 2.264 -12.282 1.00 81.00 127 SER A CA 1
ATOM 1021 C C . SER A 1 127 ? 4.059 2.710 -11.369 1.00 81.00 127 SER A C 1
ATOM 1023 O O . SER A 1 127 ? 3.580 3.836 -11.447 1.00 81.00 127 SER A O 1
ATOM 1025 N N . TYR A 1 128 ? 3.651 1.799 -10.492 1.00 80.75 128 TYR A N 1
ATOM 1026 C CA . TYR A 1 128 ? 2.631 2.010 -9.475 1.00 80.75 128 TYR A CA 1
ATOM 1027 C C . TYR A 1 128 ? 3.092 1.387 -8.170 1.00 80.75 128 TYR A C 1
ATOM 1029 O O . TYR A 1 128 ? 3.787 0.368 -8.159 1.00 80.75 128 TYR A O 1
ATOM 1037 N N . PHE A 1 129 ? 2.669 1.980 -7.066 1.00 82.44 129 PHE A N 1
ATOM 1038 C CA . PHE A 1 129 ? 2.912 1.438 -5.743 1.00 82.44 129 PHE A CA 1
ATOM 1039 C C . PHE A 1 129 ? 1.745 1.794 -4.828 1.00 82.44 129 PHE A C 1
ATOM 1041 O O . PHE A 1 129 ? 1.149 2.863 -4.969 1.00 82.44 129 PHE A O 1
ATOM 1048 N N . GLY A 1 130 ? 1.407 0.918 -3.891 1.00 83.50 130 GLY A N 1
ATOM 1049 C CA . GLY A 1 130 ? 0.310 1.176 -2.976 1.00 83.50 130 GLY A CA 1
ATOM 1050 C C . GLY A 1 130 ? 0.304 0.291 -1.743 1.00 83.50 130 GLY A C 1
ATOM 1051 O O . GLY A 1 130 ? 0.975 -0.740 -1.684 1.00 83.50 130 GLY A O 1
ATOM 1052 N N . PHE A 1 131 ? -0.499 0.705 -0.768 1.00 86.75 131 PHE A N 1
ATOM 1053 C CA . PHE A 1 131 ? -0.714 0.003 0.493 1.00 86.75 131 PHE A CA 1
ATOM 1054 C C . PHE A 1 131 ? -2.113 -0.580 0.567 1.00 86.75 131 PHE A C 1
ATOM 1056 O O . PHE A 1 131 ? -3.066 -0.031 0.012 1.00 86.75 131 PHE A O 1
ATOM 1063 N N . ILE A 1 132 ? -2.221 -1.689 1.288 1.00 89.25 132 ILE A N 1
ATOM 1064 C CA . ILE A 1 132 ? -3.462 -2.416 1.512 1.00 89.25 132 ILE A CA 1
ATOM 1065 C C . ILE A 1 132 ? -3.747 -2.398 3.010 1.00 89.25 132 ILE A C 1
ATOM 1067 O O . ILE A 1 132 ? -2.904 -2.784 3.822 1.00 89.25 132 ILE A O 1
ATOM 1071 N N . PHE A 1 133 ? -4.956 -1.980 3.356 1.00 90.69 133 PHE A N 1
ATOM 1072 C CA . PHE A 1 133 ? -5.462 -1.889 4.717 1.00 90.69 133 PHE A CA 1
ATOM 1073 C C . PHE A 1 133 ? -6.709 -2.757 4.855 1.00 90.69 133 PHE A C 1
ATOM 1075 O O . PHE A 1 133 ? -7.452 -2.965 3.892 1.00 90.69 133 PHE A O 1
ATOM 1082 N N . LEU A 1 134 ? -6.945 -3.241 6.071 1.00 91.62 134 LEU A N 1
ATOM 1083 C CA . LEU A 1 134 ? -8.214 -3.835 6.464 1.00 91.62 134 LEU A CA 1
ATOM 1084 C C . LEU A 1 134 ? -8.845 -2.947 7.526 1.00 91.62 134 LEU A C 1
ATOM 1086 O O . LEU A 1 134 ? -8.293 -2.813 8.616 1.00 91.62 134 LEU A O 1
ATOM 1090 N N . VAL A 1 135 ? -9.995 -2.367 7.205 1.00 91.12 135 VAL A N 1
ATOM 1091 C CA . VAL A 1 135 ? -10.753 -1.497 8.108 1.00 91.12 135 VAL A CA 1
ATOM 1092 C C . VAL A 1 135 ? -12.041 -2.195 8.543 1.00 91.12 135 VAL A C 1
ATOM 1094 O O . VAL A 1 135 ? -12.569 -2.999 7.779 1.00 91.12 135 VAL A O 1
ATOM 1097 N N . PRO A 1 136 ? -12.576 -1.924 9.741 1.00 93.38 136 PRO A N 1
ATOM 1098 C CA . PRO A 1 136 ? -13.904 -2.385 10.133 1.00 93.38 136 PRO A CA 1
ATOM 1099 C C . PRO A 1 136 ? -14.988 -1.971 9.127 1.00 93.38 136 PRO A C 1
ATOM 1101 O O . PRO A 1 136 ? -14.915 -0.891 8.539 1.00 93.38 136 PRO A O 1
ATOM 1104 N N . LYS A 1 137 ? -16.021 -2.804 8.955 1.00 91.94 137 LYS A N 1
ATOM 1105 C CA . LYS A 1 137 ? -17.144 -2.517 8.038 1.00 91.94 137 LYS A CA 1
ATOM 1106 C C . LYS A 1 137 ? -17.937 -1.256 8.371 1.00 91.94 137 LYS A C 1
ATOM 1108 O O . LYS A 1 137 ? -18.558 -0.671 7.488 1.00 91.94 137 LYS A O 1
ATOM 1113 N N . ASP A 1 138 ? -17.917 -0.844 9.634 1.00 90.75 138 ASP A N 1
ATOM 1114 C CA . ASP A 1 138 ? -18.559 0.382 10.110 1.00 90.75 138 ASP A CA 1
ATOM 1115 C C . ASP A 1 138 ? -17.734 1.652 9.824 1.00 90.75 138 ASP A C 1
ATOM 1117 O O . ASP A 1 138 ? -18.180 2.754 10.136 1.00 90.75 138 ASP A O 1
ATOM 1121 N N . THR A 1 139 ? -16.545 1.529 9.221 1.00 88.44 139 THR A N 1
ATOM 1122 C CA . THR A 1 139 ? -15.746 2.676 8.784 1.00 88.44 139 THR A CA 1
ATOM 1123 C C . THR A 1 139 ? -16.447 3.395 7.633 1.00 88.44 139 THR A C 1
ATOM 1125 O O . THR A 1 139 ? -16.574 2.861 6.529 1.00 88.44 139 THR A O 1
ATOM 1128 N N . VAL A 1 140 ? -16.882 4.628 7.902 1.00 79.88 140 VAL A N 1
ATOM 1129 C CA . VAL A 1 140 ? -17.600 5.490 6.948 1.00 79.88 140 VAL A CA 1
ATOM 1130 C C . VAL A 1 140 ? -16.637 6.308 6.088 1.00 79.88 140 VAL A C 1
ATOM 1132 O O . VAL A 1 140 ? -16.878 6.516 4.902 1.00 79.88 140 VAL A O 1
ATOM 1135 N N . GLU A 1 141 ? -15.532 6.763 6.674 1.00 85.44 141 GLU A N 1
ATOM 1136 C CA . GLU A 1 141 ? -14.584 7.654 6.013 1.00 85.44 141 GLU A CA 1
ATOM 1137 C C . GLU A 1 141 ? -13.162 7.415 6.530 1.00 85.44 141 GLU A C 1
ATOM 1139 O O . GLU A 1 141 ? -12.947 7.154 7.717 1.00 85.44 141 GLU A O 1
ATOM 1144 N N . VAL A 1 142 ? -12.190 7.532 5.623 1.00 84.56 142 VAL A N 1
ATOM 1145 C CA . VAL A 1 142 ? -10.758 7.560 5.931 1.00 84.56 142 VAL A CA 1
ATOM 1146 C C . VAL A 1 142 ? -10.262 8.996 5.798 1.00 84.56 142 VAL A C 1
ATOM 1148 O O . VAL A 1 142 ? -10.345 9.583 4.717 1.00 84.56 142 VAL A O 1
ATOM 1151 N N . LYS A 1 143 ? -9.747 9.537 6.905 1.00 84.69 143 LYS A N 1
ATOM 1152 C CA . LYS A 1 143 ? -9.402 10.954 7.060 1.00 84.69 143 LYS A CA 1
ATOM 1153 C C . LYS A 1 143 ? -7.931 11.265 6.908 1.00 84.69 143 LYS A C 1
ATOM 1155 O O . LYS A 1 143 ? -7.566 12.385 6.579 1.00 84.69 143 LYS A O 1
ATOM 1160 N N . GLU A 1 144 ? -7.066 10.307 7.202 1.00 86.31 144 GLU A N 1
ATOM 1161 C CA . GLU A 1 144 ? -5.633 10.563 7.193 1.00 86.31 144 GLU A CA 1
ATOM 1162 C C . GLU A 1 144 ? -4.870 9.352 6.691 1.00 86.31 144 GLU A C 1
ATOM 1164 O O . GLU A 1 144 ? -5.256 8.209 6.928 1.00 86.31 144 GLU A O 1
ATOM 1169 N N . PHE A 1 145 ? -3.758 9.622 6.022 1.00 84.56 145 PHE A N 1
ATOM 1170 C CA . PHE A 1 145 ? -2.717 8.661 5.712 1.00 84.56 145 PHE A CA 1
ATOM 1171 C C . PHE A 1 145 ? -1.414 9.135 6.336 1.00 84.56 145 PHE A C 1
ATOM 1173 O O . PHE A 1 145 ? -0.981 10.267 6.120 1.00 84.56 145 PHE A O 1
ATOM 1180 N N . GLN A 1 146 ? -0.748 8.253 7.067 1.00 84.06 146 GLN A N 1
ATOM 1181 C CA . GLN A 1 146 ? 0.538 8.531 7.679 1.00 84.06 146 GLN A CA 1
ATOM 1182 C C . GLN A 1 146 ? 1.550 7.458 7.291 1.00 84.06 146 GLN A C 1
ATOM 1184 O O . GLN A 1 146 ? 1.266 6.266 7.339 1.00 84.06 146 GLN A O 1
ATOM 1189 N N . SER 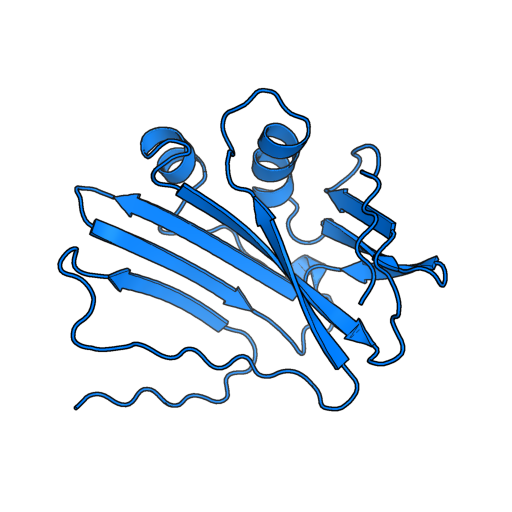A 1 147 ? 2.758 7.897 6.940 1.00 78.94 147 SER A N 1
ATOM 1190 C CA . SER A 1 147 ? 3.895 7.033 6.627 1.00 78.94 147 SER A CA 1
ATOM 1191 C C . SER A 1 147 ? 5.076 7.409 7.523 1.00 78.94 147 SER A C 1
ATOM 1193 O O . SER A 1 147 ? 5.703 8.456 7.320 1.00 78.94 147 SER A O 1
ATOM 1195 N N . GLY A 1 148 ? 5.410 6.548 8.488 1.00 72.31 148 GLY A N 1
ATOM 1196 C CA . GLY A 1 148 ? 6.517 6.779 9.419 1.00 72.31 148 GLY A CA 1
ATOM 1197 C C . GLY A 1 148 ? 6.305 8.020 10.293 1.00 72.31 148 GLY A C 1
ATOM 1198 O O . GLY A 1 148 ? 5.184 8.351 10.665 1.00 72.31 148 GLY A O 1
ATOM 1199 N N . SER A 1 149 ? 7.383 8.751 10.593 1.00 69.31 149 SER A N 1
ATOM 1200 C CA . SER A 1 149 ? 7.339 9.992 11.389 1.00 69.31 149 SER A CA 1
ATOM 1201 C C . SER A 1 149 ? 6.935 11.243 10.592 1.00 69.31 149 SER A C 1
ATOM 1203 O O . SER A 1 149 ? 7.081 12.367 11.076 1.00 69.31 149 SER A O 1
ATOM 1205 N N . GLY A 1 150 ? 6.457 11.072 9.356 1.00 66.56 150 GLY A N 1
ATOM 1206 C CA . GLY A 1 150 ? 5.992 12.174 8.519 1.00 66.56 150 GLY A CA 1
ATOM 1207 C C . GLY A 1 150 ? 4.724 12.836 9.062 1.00 66.56 150 GLY A C 1
ATOM 1208 O O . GLY A 1 150 ? 3.975 12.246 9.844 1.00 66.56 150 GLY A O 1
ATOM 1209 N N . LYS A 1 151 ? 4.465 14.069 8.606 1.00 73.94 151 LYS A N 1
ATOM 1210 C CA . LYS A 1 151 ? 3.177 14.730 8.840 1.00 73.94 151 LYS A CA 1
ATOM 1211 C C . LYS A 1 151 ? 2.071 13.889 8.178 1.00 73.94 151 LYS A C 1
ATOM 1213 O O . LYS A 1 151 ? 2.251 13.541 7.007 1.00 73.94 151 LYS A O 1
ATOM 1218 N N . PRO A 1 152 ? 0.962 13.586 8.879 1.00 79.88 152 PRO A N 1
ATOM 1219 C CA . PRO A 1 152 ? -0.191 12.951 8.263 1.00 79.88 152 PRO A CA 1
ATOM 1220 C C . PRO A 1 152 ? -0.671 13.767 7.068 1.00 79.88 152 PRO A C 1
ATOM 1222 O O . PRO A 1 152 ? -0.670 15.003 7.089 1.00 79.88 152 PRO A O 1
ATOM 1225 N N . LEU A 1 153 ? -1.053 13.060 6.018 1.00 76.19 153 LEU A N 1
ATOM 1226 C CA . LEU A 1 153 ? -1.746 13.644 4.899 1.00 76.19 153 LEU A CA 1
ATOM 1227 C C . LEU A 1 153 ? -3.242 13.468 5.107 1.00 76.19 153 LEU A C 1
ATOM 1229 O O . LEU A 1 153 ? -3.707 12.344 5.272 1.00 76.19 153 LEU A O 1
ATOM 1233 N N . GLU A 1 154 ? -3.981 14.566 5.033 1.00 79.44 154 GLU A N 1
ATOM 1234 C CA . GLU A 1 154 ? -5.436 14.519 5.026 1.00 79.44 154 GLU A CA 1
ATOM 1235 C C . GLU A 1 154 ? -5.939 13.809 3.763 1.00 79.44 154 GLU A C 1
ATOM 1237 O O . GLU A 1 154 ? -5.605 14.161 2.627 1.00 79.44 154 GLU A O 1
ATOM 1242 N N . LEU A 1 155 ? -6.749 12.788 3.992 1.00 73.12 155 LEU A N 1
ATOM 1243 C CA . LEU A 1 155 ? -7.581 12.107 3.024 1.00 73.12 155 LEU A CA 1
ATOM 1244 C C . LEU A 1 155 ? -9.024 12.548 3.287 1.00 73.12 155 LEU A C 1
ATOM 1246 O O . LEU A 1 155 ? -9.433 12.680 4.427 1.00 73.12 155 LEU A O 1
ATOM 1250 N N . ASN A 1 156 ? -9.814 12.780 2.246 1.00 68.81 156 ASN A N 1
ATOM 1251 C CA . ASN A 1 156 ? -11.258 12.988 2.396 1.00 68.81 156 ASN A CA 1
ATOM 1252 C C . ASN A 1 156 ? -11.958 11.938 1.541 1.00 68.81 156 ASN A C 1
ATOM 1254 O O . ASN A 1 156 ? -12.546 12.247 0.505 1.00 68.81 156 ASN A O 1
ATOM 1258 N N . ILE A 1 157 ? -11.757 10.670 1.911 1.00 70.06 157 ILE A N 1
ATOM 1259 C CA . ILE A 1 157 ? -12.285 9.528 1.166 1.00 70.06 157 ILE A CA 1
ATOM 1260 C C . ILE A 1 157 ? -13.423 8.931 1.985 1.00 70.06 157 ILE A C 1
ATOM 1262 O O . ILE A 1 157 ? -13.206 8.129 2.897 1.00 70.06 157 ILE A O 1
ATOM 1266 N N . ALA A 1 158 ? -14.635 9.358 1.649 1.00 65.25 158 ALA A N 1
ATOM 1267 C CA . ALA A 1 158 ? -15.871 8.780 2.151 1.00 65.25 158 ALA A CA 1
ATOM 1268 C C . ALA A 1 158 ? -16.294 7.583 1.288 1.00 65.25 158 ALA A C 1
ATOM 1270 O O . ALA A 1 158 ? -15.977 7.519 0.095 1.00 65.25 158 ALA A O 1
ATOM 1271 N N . ARG A 1 159 ? -16.996 6.639 1.911 1.00 58.28 159 ARG A N 1
ATOM 1272 C CA . ARG A 1 159 ? -17.717 5.570 1.217 1.00 58.28 159 ARG A CA 1
ATOM 1273 C C . ARG A 1 159 ? -19.024 6.034 0.598 1.00 58.28 159 ARG A C 1
ATOM 1275 O O . ARG A 1 159 ? -19.677 6.920 1.190 1.00 58.28 159 ARG A O 1
#

Solvent-accessible surface area (backbone atoms only — not comparable to full-atom values): 9091 Å² total; per-residue (Å²): 139,86,84,81,88,58,92,62,82,59,45,79,50,74,50,81,42,70,76,64,78,65,89,67,81,83,82,85,71,81,69,68,57,93,67,38,40,80,45,74,52,76,44,67,44,66,75,50,92,44,76,59,16,53,36,50,68,46,26,62,77,33,47,29,49,21,34,35,28,33,77,86,68,51,76,37,52,25,32,24,37,37,29,35,24,43,55,97,78,31,38,34,41,32,40,35,42,28,81,82,46,92,52,32,48,73,67,66,73,69,63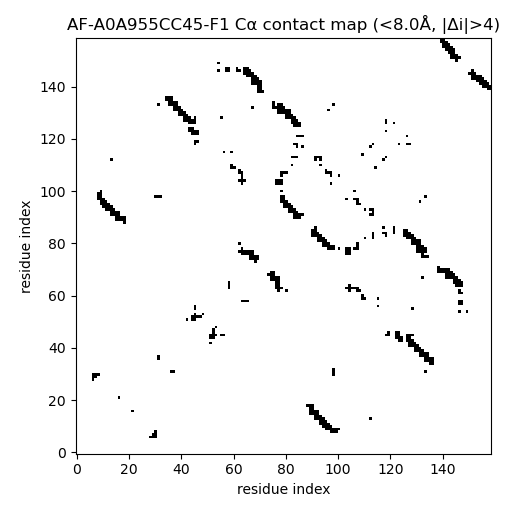,83,81,54,25,72,68,46,40,66,6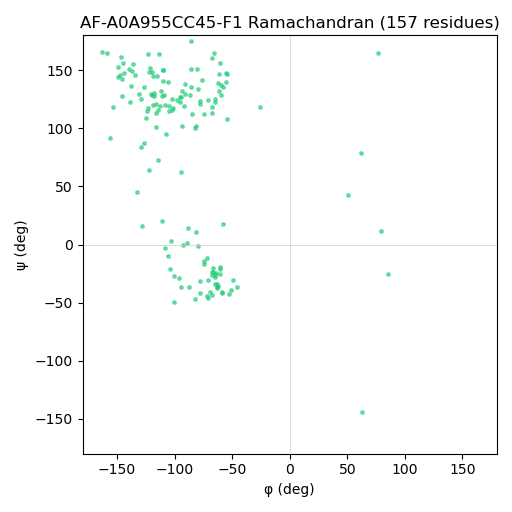7,39,32,46,97,35,22,40,40,33,39,27,32,66,41,56,65,84,64,58,30,40,38,30,41,31,42,53,94,50,80,65,41,82,38,90,48,67,116

Radius of gyration: 15.81 Å; Cα contacts (8 Å, |Δi|>4): 333; chains: 1; bounding box: 34×40×40 Å

Foldseek 3Di:
DDDDDDQDAWDKDKDWDAPPDPPDDDDDDHDADPQWDKDKDKDLFLPPPPPNVVLVVQCLVFVLQKWWAFPVRDIWHFQKKKKWFQDPNIIMIIITGHNPDPRSRPSDHHDDPRHPVRQVVRGSVGMMMITMTIGGPPGFFTFWIDRPPDDTDGDGDGD

Secondary structure (DSSP, 8-state):
--------SSEEEEEEE-SS--SSPPP------TTEEEEEEEES-SSSTTHHHHHHHHHTT-GGGEEEEETTS-EEEEEEEEEEEEETTEEEEEEEE-TT-SSHHHH----SSS-HHHHHHH-GGGEEEEEEEEEETT--EEEEEEETTSPPEEEEEE-

Nearest PDB structures (foldseek):
  6jun-assembly2_A  TM=2.703E-01  e=6.141E-01  Mycolicibacterium smegmatis MC2 155
  6pnp-assembly1_B  TM=1.891E-01  e=8.586E-01  Rattus norvegicus
  7wg3-assembly1_L  TM=1.898E-01  e=1.074E+00  Bos taurus
  6yhm-assembly1_A  TM=3.153E-01  e=5.739E+00  Yersinia pseudotuberculosis